Protein AF-A0A1S9B5G6-F1 (afdb_monomer)

pLDDT: mean 74.67, std 24.39, range [33.69, 98.75]

Mean predicted aligned error: 17.73 Å

Nearest PDB structures (foldseek):
  6ri3-assembly1_A  TM=9.323E-01  e=9.794E-06  Streptomyces davaonensis
  6r1e-assembly1_A  TM=9.592E-01  e=1.786E-05  Streptomyces coelicolor A3(2)
  2vxa-assembly1_A  TM=9.545E-01  e=1.786E-05  Halorhodospira halophila
  2cz8-assembly1_D  TM=9.492E-01  e=1.584E-05  Thermus thermophilus HB8
  2yj0-assembly1_A  TM=9.310E-01  e=3.674E-05  Mycobacterium tuberculosis H37Rv

Sequence (123 aa):
MSTIKKVIEVLASSDKSFEDALQRALTEASTTVKGIKSIYIKDQSCRVQDNKIVEYRITAKITFEVMHRWQPSTQGQAADEEVDGGGVPDYSGVRIKTEPDLPQAEGPGGSATAPESGGGYSN

Foldseek 3Di:
DDFDKDKDKDKFKDQPDPVVRVVVRVVVVCVPAPAWDDKAWPDWDFDDDPNDTRMIMTIIMIIGGDDDPDDPPPDDPPPDDPDPDDDDDDPVPDPDPPDDPDPDDPPPPDDDDDDDDDDDDDD

Structure (mmCIF, N/CA/C/O backbone):
data_AF-A0A1S9B5G6-F1
#
_entry.id   AF-A0A1S9B5G6-F1
#
loop_
_atom_site.group_PDB
_atom_site.id
_atom_site.type_symbol
_atom_site.label_atom_id
_atom_site.label_alt_id
_atom_site.label_comp_id
_atom_site.label_asym_id
_atom_site.label_entity_id
_atom_site.label_seq_id
_atom_site.pdbx_PDB_ins_code
_atom_site.Cartn_x
_atom_site.Cartn_y
_atom_site.Cartn_z
_atom_site.occupancy
_atom_site.B_iso_or_equiv
_atom_site.auth_seq_id
_atom_site.auth_comp_id
_atom_site.auth_asym_id
_atom_site.auth_atom_id
_atom_site.pdbx_PDB_model_num
ATOM 1 N N . MET A 1 1 ? 19.623 10.506 -20.258 1.00 48.72 1 MET A N 1
ATOM 2 C CA . MET A 1 1 ? 18.835 9.272 -20.038 1.00 48.72 1 MET A CA 1
ATOM 3 C C . MET A 1 1 ? 17.505 9.668 -19.420 1.00 48.72 1 MET A C 1
ATOM 5 O O . MET A 1 1 ? 17.525 10.345 -18.400 1.00 48.72 1 MET A O 1
ATOM 9 N N . SER A 1 2 ? 16.379 9.321 -20.045 1.00 49.31 2 SER A N 1
ATOM 10 C CA . SER A 1 2 ? 15.051 9.505 -19.443 1.00 49.31 2 SER A CA 1
ATOM 11 C C . SER A 1 2 ? 14.652 8.206 -18.743 1.00 49.31 2 SER A C 1
ATOM 13 O O . SER A 1 2 ? 14.676 7.149 -19.371 1.00 49.31 2 SER A O 1
ATOM 15 N N . THR A 1 3 ? 14.330 8.263 -17.449 1.00 83.69 3 THR A N 1
ATOM 16 C CA . THR A 1 3 ? 13.925 7.087 -16.664 1.00 83.69 3 THR A CA 1
ATOM 17 C C . THR A 1 3 ? 12.406 6.990 -16.657 1.00 83.69 3 THR A C 1
ATOM 19 O O . THR A 1 3 ? 11.736 7.681 -15.891 1.00 83.69 3 THR A O 1
ATOM 22 N N . ILE A 1 4 ? 11.854 6.125 -17.508 1.00 89.62 4 ILE A N 1
ATOM 23 C CA . ILE A 1 4 ? 10.419 5.826 -17.522 1.00 89.62 4 ILE A CA 1
ATOM 24 C C . ILE A 1 4 ? 10.113 4.829 -16.397 1.00 89.62 4 ILE A C 1
ATOM 26 O O . ILE A 1 4 ? 10.785 3.807 -16.249 1.00 89.62 4 ILE A O 1
ATOM 30 N N . LYS A 1 5 ? 9.075 5.117 -15.608 1.00 94.12 5 LYS A N 1
ATOM 31 C CA . LYS A 1 5 ? 8.531 4.212 -14.588 1.00 94.12 5 LYS A CA 1
ATOM 32 C C . LYS A 1 5 ? 7.084 3.879 -14.921 1.00 94.12 5 LYS A C 1
ATOM 34 O O . LYS A 1 5 ? 6.367 4.707 -15.481 1.00 94.12 5 LYS A O 1
ATOM 39 N N . LYS A 1 6 ? 6.658 2.672 -14.565 1.00 95.19 6 LYS A N 1
ATOM 40 C CA . LYS A 1 6 ? 5.256 2.255 -14.640 1.00 95.19 6 LYS A CA 1
ATOM 41 C C . LYS A 1 6 ? 4.608 2.407 -13.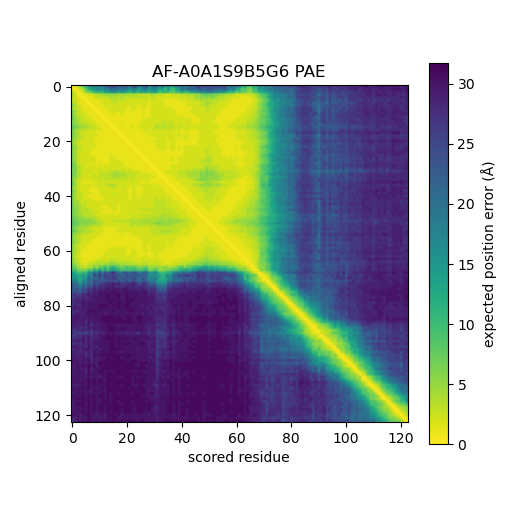276 1.00 95.19 6 LYS A C 1
ATOM 43 O O . LYS A 1 6 ? 5.269 2.275 -12.246 1.00 95.19 6 LYS A O 1
ATOM 48 N N . VAL A 1 7 ? 3.312 2.691 -13.295 1.00 97.69 7 VAL A N 1
ATOM 49 C CA . VAL A 1 7 ? 2.484 2.801 -12.097 1.00 97.69 7 VAL A CA 1
ATOM 50 C C . VAL A 1 7 ? 1.274 1.892 -12.262 1.00 97.69 7 VAL A C 1
ATOM 52 O O . VAL A 1 7 ? 0.640 1.911 -13.315 1.00 97.69 7 VAL A O 1
ATOM 55 N N . ILE A 1 8 ? 0.958 1.122 -11.224 1.00 97.81 8 ILE A N 1
ATOM 56 C CA . ILE A 1 8 ? -0.293 0.359 -11.105 1.00 97.81 8 ILE A CA 1
ATOM 57 C C . ILE A 1 8 ? -1.066 0.837 -9.879 1.00 97.81 8 ILE A C 1
ATOM 59 O O . ILE A 1 8 ? -0.458 1.224 -8.882 1.00 97.81 8 ILE A O 1
ATOM 63 N N . GLU A 1 9 ? -2.395 0.829 -9.955 1.00 98.31 9 GLU A N 1
ATOM 64 C CA . GLU A 1 9 ? -3.276 1.074 -8.809 1.00 98.31 9 GLU A CA 1
ATOM 65 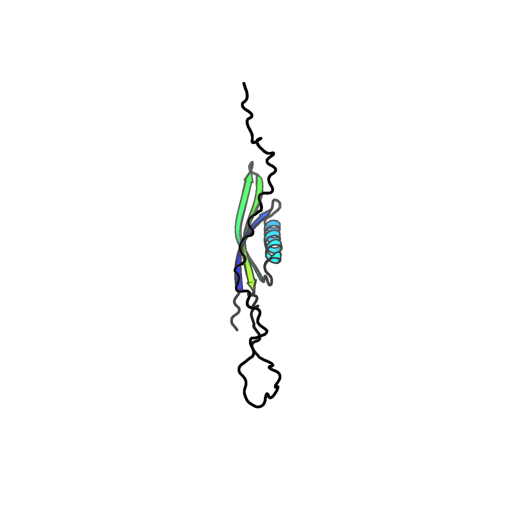C C . GLU A 1 9 ? -3.692 -0.278 -8.214 1.00 98.31 9 GLU A C 1
ATOM 67 O O . GLU A 1 9 ? -4.054 -1.196 -8.948 1.00 98.31 9 GLU A O 1
ATOM 72 N N . VAL A 1 10 ? -3.585 -0.409 -6.895 1.00 98.06 10 VAL A N 1
ATOM 73 C CA . VAL A 1 10 ? -3.886 -1.623 -6.135 1.00 98.06 10 VAL A CA 1
ATOM 74 C C . VAL A 1 10 ? -4.845 -1.297 -5.000 1.00 98.06 10 VAL A C 1
ATOM 76 O O . VAL A 1 10 ? -4.779 -0.221 -4.400 1.00 98.06 10 VAL A O 1
ATOM 79 N N . LEU A 1 11 ? -5.723 -2.248 -4.697 1.00 98.38 11 LEU A N 1
ATOM 80 C CA . LEU A 1 11 ? -6.600 -2.207 -3.538 1.00 98.38 11 LEU A CA 1
ATOM 81 C C . LEU A 1 11 ? -6.204 -3.351 -2.613 1.00 98.38 11 LEU A C 1
ATOM 83 O O . LEU A 1 11 ? -6.016 -4.478 -3.068 1.00 98.38 11 LEU A O 1
ATOM 87 N N . ALA A 1 12 ? -6.080 -3.063 -1.325 1.00 98.44 12 ALA A N 1
ATOM 88 C CA . ALA A 1 12 ? -5.773 -4.071 -0.321 1.00 98.44 12 ALA A CA 1
ATOM 89 C C . ALA A 1 12 ? -6.566 -3.814 0.952 1.00 98.44 12 ALA A C 1
ATOM 91 O O . ALA A 1 12 ? -6.955 -2.678 1.236 1.00 98.44 12 ALA A O 1
ATOM 92 N N . SER A 1 13 ? -6.791 -4.873 1.725 1.00 98.38 13 SER A N 1
ATOM 93 C CA . SER A 1 13 ? -7.472 -4.783 3.006 1.00 98.38 13 SER A CA 1
ATOM 94 C C . SER A 1 13 ? -6.828 -5.649 4.082 1.00 98.38 13 SER A C 1
ATOM 96 O O . SER A 1 13 ? -6.075 -6.587 3.803 1.00 98.38 13 SER A O 1
ATOM 98 N N . SER A 1 14 ? -7.105 -5.292 5.330 1.00 98.50 14 SER A N 1
ATOM 99 C CA . SER A 1 14 ? -6.698 -6.021 6.523 1.00 98.50 14 SER A CA 1
ATOM 100 C C . SER A 1 14 ? -7.738 -5.847 7.623 1.00 98.50 14 SER A C 1
ATOM 102 O O . SER A 1 14 ? -8.352 -4.795 7.752 1.00 98.50 14 SER A O 1
ATOM 104 N N . ASP A 1 15 ? -7.916 -6.870 8.445 1.00 98.19 15 ASP A N 1
ATOM 105 C CA . ASP A 1 15 ? -8.698 -6.839 9.680 1.00 98.19 15 ASP A CA 1
ATOM 106 C C . ASP A 1 15 ? -7.936 -6.187 10.851 1.00 98.19 15 ASP A C 1
ATOM 108 O O . ASP A 1 15 ? -8.534 -5.874 11.878 1.00 98.19 15 ASP A O 1
ATOM 112 N N . LYS A 1 16 ? -6.627 -5.942 10.699 1.00 98.06 16 LYS A N 1
ATOM 113 C CA . LYS A 1 16 ? -5.749 -5.472 11.782 1.00 98.06 16 LYS A CA 1
ATOM 114 C C . LYS A 1 16 ? -5.519 -3.966 11.767 1.00 98.06 16 LYS A C 1
ATOM 116 O O . LYS A 1 16 ? -5.753 -3.299 12.771 1.00 98.06 16 LYS A O 1
ATOM 121 N N . SER A 1 17 ? -5.001 -3.435 10.660 1.00 98.69 17 SER A N 1
ATOM 122 C CA . SER A 1 17 ? -4.616 -2.024 10.543 1.00 98.69 17 SER A CA 1
ATOM 123 C C . SER A 1 17 ? -4.384 -1.607 9.088 1.00 98.69 17 SER A C 1
ATOM 125 O O . SER A 1 17 ? -4.243 -2.442 8.191 1.00 98.69 17 SER A O 1
ATOM 127 N N . PHE A 1 18 ? -4.277 -0.297 8.849 1.00 98.56 18 PHE A N 1
ATOM 128 C CA . PHE A 1 18 ? -3.864 0.232 7.546 1.00 98.56 18 PHE A CA 1
ATOM 129 C C . PHE A 1 18 ? -2.424 -0.149 7.164 1.00 98.56 18 PHE A C 1
ATOM 131 O O . PHE A 1 18 ? -2.159 -0.364 5.984 1.00 98.56 18 PHE A O 1
ATOM 138 N N . GLU A 1 19 ? -1.504 -0.253 8.130 1.00 98.25 19 GLU A N 1
ATOM 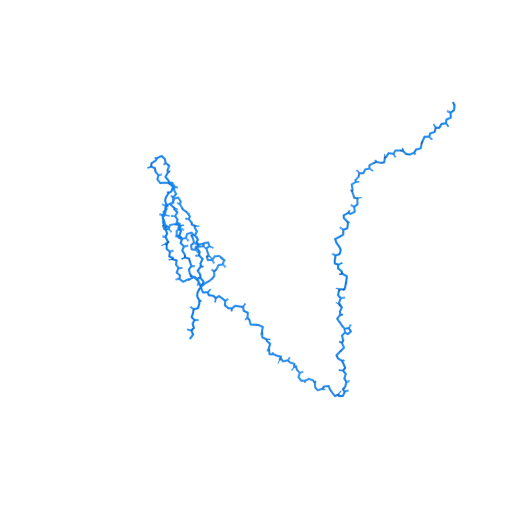139 C CA . GLU A 1 19 ? -0.115 -0.668 7.870 1.00 98.25 19 GLU A CA 1
ATOM 140 C C . GLU A 1 19 ? -0.037 -2.123 7.409 1.00 98.25 19 GLU A C 1
ATOM 142 O O . GLU A 1 19 ? 0.677 -2.423 6.454 1.00 98.25 19 GLU A O 1
ATOM 147 N N . ASP A 1 20 ? -0.817 -3.018 8.022 1.00 98.50 20 ASP A N 1
ATOM 148 C CA . ASP A 1 20 ? -0.889 -4.415 7.587 1.00 98.50 20 ASP A CA 1
ATOM 149 C C . ASP A 1 20 ? -1.476 -4.512 6.168 1.00 98.50 20 ASP A C 1
ATOM 151 O O . ASP A 1 20 ? -0.918 -5.204 5.317 1.00 98.50 20 ASP A O 1
ATOM 155 N N . ALA A 1 21 ? -2.524 -3.738 5.852 1.00 98.56 21 ALA A N 1
ATOM 156 C CA . ALA A 1 21 ? -3.068 -3.657 4.491 1.00 98.56 21 ALA A CA 1
ATOM 157 C C . ALA A 1 21 ? -2.035 -3.128 3.471 1.00 98.56 21 ALA A C 1
ATOM 159 O O . ALA A 1 21 ? -1.929 -3.660 2.364 1.00 98.56 21 ALA A O 1
ATOM 160 N N . LEU A 1 22 ? -1.240 -2.118 3.845 1.00 98.38 22 LEU A N 1
ATOM 161 C CA . LEU A 1 22 ? -0.161 -1.568 3.018 1.00 98.38 22 LEU A CA 1
ATOM 162 C C . LEU A 1 22 ? 0.942 -2.591 2.758 1.00 98.38 22 LEU A C 1
ATOM 164 O O . LEU A 1 22 ? 1.361 -2.774 1.612 1.00 98.38 22 LEU A O 1
ATOM 168 N N . GLN A 1 23 ? 1.382 -3.282 3.806 1.00 98.38 23 GLN A N 1
ATOM 169 C CA . GLN A 1 23 ? 2.408 -4.306 3.695 1.00 98.38 23 GLN A CA 1
ATOM 170 C C . GLN A 1 23 ? 1.922 -5.470 2.825 1.00 98.38 23 GLN A C 1
ATOM 172 O O . GLN A 1 23 ? 2.676 -5.952 1.983 1.00 98.38 23 GLN A O 1
ATOM 177 N N . ARG A 1 24 ? 0.653 -5.879 2.958 1.00 98.38 24 ARG A N 1
ATOM 178 C CA . ARG A 1 24 ? 0.034 -6.901 2.098 1.00 98.38 24 ARG A CA 1
ATOM 179 C C . ARG A 1 24 ? 0.001 -6.470 0.634 1.00 98.38 24 ARG A C 1
ATOM 181 O O . ARG A 1 24 ? 0.391 -7.261 -0.221 1.00 98.38 24 ARG A O 1
ATOM 188 N N . ALA A 1 25 ? -0.384 -5.224 0.348 1.00 98.19 25 ALA A N 1
ATOM 189 C CA . ALA A 1 25 ? -0.369 -4.682 -1.013 1.00 98.19 25 ALA A CA 1
ATOM 190 C C . ALA A 1 25 ? 1.031 -4.749 -1.644 1.00 98.19 25 ALA A C 1
ATOM 192 O O . ALA A 1 25 ? 1.180 -5.161 -2.795 1.00 98.19 25 ALA A O 1
ATOM 193 N N . LEU A 1 26 ? 2.061 -4.363 -0.884 1.00 98.19 26 LEU A N 1
ATOM 194 C CA . LEU A 1 26 ? 3.447 -4.391 -1.344 1.00 98.19 26 LEU A CA 1
ATOM 195 C C . LEU A 1 26 ? 3.948 -5.824 -1.564 1.00 98.19 26 LEU A C 1
ATOM 197 O O . LEU A 1 26 ? 4.540 -6.108 -2.608 1.00 98.19 26 LEU A O 1
ATOM 201 N N . THR A 1 27 ? 3.704 -6.718 -0.602 1.00 98.12 27 THR A N 1
ATOM 202 C CA . THR A 1 27 ? 4.107 -8.125 -0.683 1.00 98.12 27 THR A CA 1
ATOM 203 C C . THR A 1 27 ? 3.492 -8.789 -1.907 1.00 98.12 27 THR A C 1
ATOM 205 O O . THR A 1 27 ? 4.228 -9.360 -2.711 1.00 98.12 27 THR A O 1
ATOM 208 N N . GLU A 1 28 ? 2.182 -8.645 -2.108 1.00 98.00 28 GLU A N 1
ATOM 209 C CA . GLU A 1 28 ? 1.487 -9.264 -3.237 1.00 98.00 28 GLU A CA 1
ATOM 210 C C . GLU A 1 28 ? 1.973 -8.700 -4.576 1.00 98.00 28 GLU A C 1
ATOM 212 O O . GLU A 1 28 ? 2.326 -9.456 -5.481 1.00 98.00 28 GLU A O 1
ATOM 217 N N . ALA A 1 29 ? 2.111 -7.376 -4.696 1.00 97.56 29 ALA A N 1
ATOM 218 C CA . ALA A 1 29 ? 2.631 -6.760 -5.914 1.00 97.56 29 ALA A CA 1
ATOM 219 C C . ALA A 1 29 ? 4.058 -7.234 -6.249 1.00 97.56 29 ALA A C 1
ATOM 221 O O . ALA A 1 29 ? 4.382 -7.456 -7.415 1.00 97.56 29 ALA A O 1
ATOM 222 N N . SER A 1 30 ? 4.908 -7.455 -5.240 1.00 97.56 30 SER A N 1
ATOM 223 C CA . SER A 1 30 ? 6.299 -7.893 -5.437 1.00 97.56 30 SER A CA 1
ATOM 224 C C . SER A 1 30 ? 6.442 -9.295 -6.056 1.00 97.56 30 SER A C 1
ATOM 226 O O . SER A 1 30 ? 7.512 -9.650 -6.581 1.00 97.56 30 SER A O 1
ATOM 228 N N . THR A 1 31 ? 5.369 -10.093 -6.029 1.00 97.50 31 THR A N 1
ATOM 229 C CA . THR A 1 31 ? 5.334 -11.418 -6.663 1.00 97.50 31 THR A CA 1
ATOM 230 C C . THR A 1 31 ? 5.316 -11.307 -8.190 1.00 97.50 31 THR A C 1
ATOM 232 O O . THR A 1 31 ? 6.012 -12.071 -8.860 1.00 97.50 31 THR A O 1
ATOM 235 N N . THR A 1 32 ? 4.615 -10.309 -8.740 1.00 95.38 32 THR A N 1
ATOM 236 C CA . THR A 1 32 ? 4.381 -10.150 -10.187 1.00 95.38 32 THR A CA 1
ATOM 237 C C . THR A 1 32 ? 5.260 -9.083 -10.830 1.00 95.38 32 THR A C 1
ATOM 239 O O . THR A 1 32 ? 5.685 -9.245 -11.976 1.00 95.38 32 THR A O 1
ATOM 242 N N . VAL A 1 33 ? 5.579 -8.006 -10.106 1.00 94.31 33 VAL A N 1
ATOM 243 C CA . VAL A 1 33 ? 6.414 -6.908 -10.605 1.00 94.31 33 VAL A CA 1
ATOM 244 C C . VAL A 1 33 ? 7.694 -6.768 -9.788 1.00 94.31 33 VAL A C 1
ATOM 246 O O . VAL A 1 33 ? 7.714 -6.903 -8.566 1.00 94.31 33 VAL A O 1
ATOM 249 N N . LYS A 1 34 ? 8.805 -6.501 -10.477 1.00 93.75 34 LYS A N 1
ATOM 250 C CA . LYS A 1 34 ? 10.130 -6.302 -9.874 1.00 93.75 34 LYS A CA 1
ATOM 251 C C . LYS A 1 34 ? 10.541 -4.835 -9.965 1.00 93.75 34 LYS A C 1
ATOM 253 O O . LYS A 1 34 ? 9.998 -4.077 -10.763 1.00 93.75 34 LYS A O 1
ATOM 258 N N . GLY A 1 35 ? 11.511 -4.437 -9.142 1.00 95.06 35 GLY A N 1
ATOM 259 C CA . GLY A 1 35 ? 12.031 -3.067 -9.151 1.00 95.06 35 GLY A CA 1
ATOM 260 C C . GLY A 1 35 ? 11.037 -2.027 -8.623 1.00 95.06 35 GLY A C 1
ATOM 261 O O . GLY A 1 35 ? 11.028 -0.897 -9.112 1.00 95.06 35 GLY A O 1
ATOM 262 N N . ILE A 1 36 ? 10.194 -2.394 -7.650 1.00 97.12 36 ILE A N 1
ATOM 263 C CA . ILE A 1 36 ? 9.315 -1.452 -6.942 1.00 97.12 36 ILE A CA 1
ATOM 264 C C . ILE A 1 36 ? 10.174 -0.379 -6.258 1.00 97.12 36 ILE A C 1
ATOM 266 O O . ILE A 1 36 ? 11.169 -0.696 -5.608 1.00 97.12 36 ILE A O 1
ATOM 270 N N . LYS A 1 37 ? 9.804 0.895 -6.424 1.00 96.62 37 LYS A N 1
ATOM 271 C CA . LYS A 1 37 ? 10.530 2.048 -5.858 1.00 96.62 37 LYS A CA 1
ATOM 272 C C . LYS A 1 37 ? 9.730 2.819 -4.830 1.00 96.62 37 LYS A C 1
ATOM 274 O O . LYS A 1 37 ? 10.317 3.419 -3.939 1.00 96.62 37 LYS A O 1
ATOM 279 N N . SER A 1 38 ? 8.413 2.846 -4.981 1.00 97.31 38 SER A N 1
ATOM 280 C CA . SER A 1 38 ? 7.541 3.543 -4.050 1.00 97.31 38 SER A CA 1
ATOM 281 C C . SER A 1 38 ? 6.126 2.993 -4.103 1.00 97.31 38 SER A C 1
ATOM 283 O O . SER A 1 38 ? 5.672 2.463 -5.121 1.00 97.31 38 SER A O 1
ATOM 285 N N . ILE A 1 39 ? 5.431 3.174 -2.987 1.00 98.19 39 ILE A N 1
ATOM 286 C CA . ILE A 1 39 ? 3.996 2.987 -2.845 1.00 98.19 39 ILE A CA 1
ATOM 287 C C . ILE A 1 39 ? 3.414 4.295 -2.306 1.00 98.19 39 ILE A C 1
ATOM 289 O O . ILE A 1 39 ? 3.946 4.876 -1.364 1.00 98.19 39 ILE A O 1
ATOM 293 N N . TYR A 1 40 ? 2.364 4.793 -2.948 1.00 98.00 40 TYR A N 1
ATOM 294 C CA . TYR A 1 40 ? 1.672 6.023 -2.577 1.00 98.00 40 TYR A CA 1
ATOM 295 C C . TYR A 1 40 ? 0.221 5.696 -2.248 1.00 98.00 40 TYR A C 1
ATOM 297 O O . TYR A 1 40 ? -0.494 5.172 -3.100 1.00 98.00 40 TYR A O 1
ATOM 305 N N . ILE A 1 41 ? -0.224 5.997 -1.032 1.00 97.88 41 ILE A N 1
ATOM 306 C CA . ILE A 1 41 ? -1.619 5.802 -0.635 1.00 97.88 41 ILE A CA 1
ATOM 307 C C . ILE A 1 41 ? -2.448 6.946 -1.217 1.00 97.88 41 ILE A C 1
ATOM 309 O O . ILE A 1 41 ? -2.188 8.113 -0.939 1.00 97.88 41 ILE A O 1
ATOM 313 N N . LYS A 1 42 ? -3.436 6.593 -2.039 1.00 98.25 42 LYS A N 1
ATOM 314 C CA . LYS A 1 42 ? -4.382 7.527 -2.653 1.00 98.25 42 LYS A CA 1
ATOM 315 C C . LYS A 1 42 ? -5.592 7.755 -1.754 1.00 98.25 42 LYS A C 1
ATOM 317 O O . LYS A 1 42 ? -6.044 8.886 -1.644 1.00 98.25 42 LYS A O 1
ATOM 322 N N . ASP A 1 43 ? -6.105 6.686 -1.150 1.00 98.25 43 ASP A N 1
ATOM 323 C CA . ASP A 1 43 ? -7.282 6.731 -0.283 1.00 98.25 43 ASP A CA 1
ATOM 324 C C . ASP A 1 43 ? -7.222 5.638 0.792 1.00 98.25 43 ASP A C 1
ATOM 326 O O . ASP A 1 43 ? -6.597 4.586 0.596 1.00 98.25 43 ASP A O 1
ATOM 330 N N . GLN A 1 44 ? -7.882 5.898 1.919 1.00 98.38 44 GLN A N 1
ATOM 331 C CA . GLN A 1 44 ? -8.048 4.969 3.029 1.00 98.38 44 GLN A CA 1
ATOM 332 C C . GLN A 1 44 ? -9.510 4.968 3.465 1.00 98.38 44 GLN A C 1
ATOM 334 O O . GLN A 1 44 ? -10.095 6.018 3.718 1.00 98.38 44 GLN A O 1
ATOM 339 N N . SER A 1 45 ? -10.087 3.780 3.611 1.00 98.25 45 SER A N 1
ATOM 340 C CA . SER A 1 45 ? -11.465 3.615 4.072 1.00 98.25 45 SER A CA 1
ATOM 341 C C . SER A 1 45 ? -11.592 2.428 5.017 1.00 98.25 45 SER A C 1
ATOM 343 O O . SER A 1 45 ? -10.727 1.555 5.068 1.00 98.25 45 SER A O 1
ATOM 345 N N . CYS A 1 46 ? -12.681 2.388 5.781 1.00 98.44 46 CYS A N 1
ATOM 346 C CA . CYS A 1 46 ? -12.964 1.305 6.715 1.00 98.44 46 CYS A CA 1
ATOM 347 C C . CYS A 1 46 ? -14.350 0.719 6.457 1.00 98.44 46 CYS A C 1
ATOM 349 O O . CYS A 1 46 ? -15.297 1.452 6.169 1.00 98.44 46 CYS A O 1
ATOM 351 N N . ARG A 1 47 ? -14.495 -0.596 6.638 1.00 98.38 47 ARG A N 1
ATOM 352 C CA . ARG A 1 47 ? -15.810 -1.218 6.805 1.00 98.38 47 ARG A CA 1
ATOM 353 C C . ARG A 1 47 ? -16.179 -1.183 8.283 1.00 98.38 47 ARG A C 1
ATOM 355 O O . ARG A 1 47 ? -15.400 -1.629 9.125 1.00 98.38 47 ARG A O 1
ATOM 362 N N . VAL A 1 48 ? -17.370 -0.674 8.582 1.00 98.25 48 VAL A N 1
ATOM 363 C CA . VAL A 1 48 ? -17.911 -0.591 9.943 1.00 98.25 48 VAL A CA 1
ATOM 364 C C . VAL A 1 48 ? -19.111 -1.522 10.062 1.00 98.25 48 VAL A C 1
ATOM 366 O O . VAL A 1 48 ? -19.975 -1.535 9.189 1.00 98.25 48 VAL A O 1
ATOM 369 N N . GLN A 1 49 ? -19.158 -2.293 11.143 1.00 98.31 49 GLN A N 1
ATOM 370 C CA . GLN A 1 49 ? -20.277 -3.151 11.514 1.00 98.31 49 GLN A CA 1
ATOM 371 C C . GLN A 1 49 ? -20.509 -3.019 13.020 1.00 98.31 49 GLN A C 1
ATOM 373 O O . GLN A 1 49 ? -19.551 -3.014 13.788 1.00 98.31 49 GLN A O 1
ATOM 378 N N . ASP A 1 50 ? -21.765 -2.859 13.441 1.00 97.81 50 ASP A N 1
ATOM 379 C CA . ASP A 1 50 ? -22.143 -2.706 14.856 1.00 97.81 50 ASP A CA 1
ATOM 380 C C . ASP A 1 50 ? -21.328 -1.624 15.589 1.00 97.81 50 ASP A C 1
ATOM 382 O O . ASP A 1 50 ? -20.865 -1.803 16.717 1.00 97.81 50 ASP A O 1
ATOM 386 N N . ASN A 1 51 ? -21.119 -0.490 14.906 1.00 97.81 51 ASN A N 1
ATOM 387 C CA . ASN A 1 51 ? -20.320 0.646 15.374 1.00 97.81 51 ASN A CA 1
ATOM 388 C C . ASN A 1 51 ? -18.844 0.307 15.690 1.00 97.81 51 ASN A C 1
ATOM 390 O O . ASN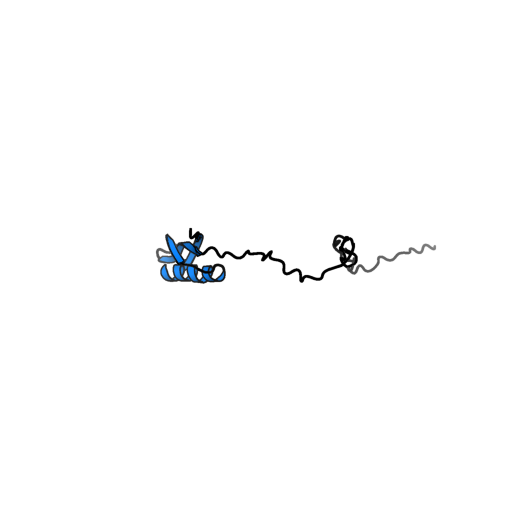 A 1 51 ? -18.188 1.003 16.464 1.00 97.81 51 ASN A O 1
ATOM 394 N N . LYS A 1 52 ? -18.310 -0.766 15.091 1.00 98.06 52 LYS A N 1
ATOM 395 C CA . LYS A 1 52 ? -16.910 -1.197 15.189 1.00 98.06 52 LYS A CA 1
ATOM 396 C C . LYS A 1 52 ? -16.291 -1.311 13.803 1.00 98.06 52 LYS A C 1
ATOM 398 O O . LYS A 1 52 ? -16.935 -1.761 12.858 1.00 98.06 52 LYS A O 1
ATOM 403 N N . ILE A 1 53 ? -15.026 -0.924 13.675 1.00 98.12 53 ILE A N 1
ATOM 404 C CA . ILE A 1 53 ? -14.270 -1.149 12.440 1.00 98.12 53 ILE A CA 1
ATOM 405 C C . ILE A 1 53 ? -13.941 -2.640 12.351 1.00 98.12 53 ILE A C 1
ATOM 407 O O . ILE A 1 53 ? -13.360 -3.197 13.279 1.00 98.12 53 ILE A O 1
ATOM 411 N N . VAL A 1 54 ? -14.320 -3.272 11.242 1.00 98.31 54 VAL A N 1
ATOM 412 C CA . VAL A 1 54 ? -14.074 -4.702 10.981 1.00 98.31 54 VAL A CA 1
ATOM 413 C C . VAL A 1 54 ? -13.080 -4.940 9.847 1.00 98.31 54 VAL A C 1
ATOM 415 O O . VAL A 1 54 ? -12.612 -6.058 9.671 1.00 98.31 54 VAL A O 1
ATOM 418 N N . GLU A 1 55 ? -12.782 -3.919 9.044 1.00 98.56 55 GLU A N 1
ATOM 419 C CA . GLU A 1 55 ? -11.818 -4.019 7.949 1.00 98.56 55 GLU A CA 1
ATOM 420 C C . GLU A 1 55 ? -11.255 -2.640 7.604 1.00 98.56 55 GLU A C 1
ATOM 422 O O . GLU A 1 55 ? -12.009 -1.680 7.439 1.00 98.56 55 GLU A O 1
ATOM 427 N N . TYR A 1 56 ? -9.942 -2.568 7.441 1.00 98.75 56 TYR A N 1
ATOM 428 C CA . TYR A 1 56 ? -9.179 -1.422 6.971 1.00 98.75 56 TYR A CA 1
ATOM 429 C C . TYR A 1 56 ? -8.826 -1.645 5.507 1.00 98.75 56 TYR A C 1
ATOM 431 O O . TYR A 1 56 ? -8.253 -2.675 5.159 1.00 98.75 56 TYR A O 1
ATOM 439 N N . ARG A 1 57 ? -9.161 -0.695 4.640 1.00 98.62 57 ARG A N 1
ATOM 440 C CA . ARG A 1 57 ? -8.950 -0.768 3.193 1.00 98.62 57 ARG A CA 1
ATOM 441 C C . ARG A 1 57 ? -8.075 0.384 2.739 1.00 98.62 57 ARG A C 1
ATOM 443 O O . ARG A 1 57 ? -8.229 1.514 3.200 1.00 98.62 57 ARG A O 1
ATOM 450 N N . ILE A 1 58 ? -7.194 0.105 1.791 1.00 98.69 58 ILE A N 1
ATOM 451 C CA . ILE A 1 58 ? -6.380 1.118 1.129 1.00 98.69 58 ILE A CA 1
ATOM 452 C C . ILE A 1 58 ? -6.555 1.029 -0.382 1.00 98.69 58 ILE A C 1
ATOM 454 O O . ILE A 1 58 ? -6.681 -0.059 -0.945 1.00 98.69 58 ILE A O 1
ATOM 458 N N . THR A 1 59 ? -6.494 2.185 -1.032 1.00 98.69 59 THR A N 1
ATOM 459 C CA . THR A 1 59 ? -6.235 2.300 -2.468 1.00 98.69 59 THR A CA 1
ATOM 460 C C . THR A 1 59 ? -4.868 2.946 -2.626 1.00 98.69 59 THR A C 1
ATOM 462 O O . THR A 1 59 ? -4.654 4.064 -2.154 1.00 98.69 59 THR A O 1
ATOM 465 N N . ALA A 1 60 ? -3.924 2.262 -3.265 1.00 98.50 60 ALA A N 1
ATOM 466 C CA . ALA A 1 60 ? -2.547 2.726 -3.389 1.00 98.50 60 ALA A CA 1
ATOM 467 C C . ALA A 1 60 ? -2.031 2.614 -4.823 1.00 98.50 60 ALA A C 1
ATOM 469 O O . ALA A 1 60 ? -2.486 1.795 -5.611 1.00 98.50 60 ALA A O 1
ATOM 470 N N . LYS A 1 61 ? -1.048 3.443 -5.165 1.00 98.56 61 LYS A N 1
ATOM 471 C CA . LYS A 1 61 ? -0.321 3.398 -6.429 1.00 98.56 61 LYS A CA 1
ATOM 472 C C . LYS A 1 61 ? 1.090 2.893 -6.190 1.00 98.56 61 LYS A C 1
ATOM 474 O O . LYS A 1 61 ? 1.835 3.494 -5.419 1.00 98.56 61 LYS A O 1
ATOM 479 N N . ILE A 1 62 ? 1.467 1.819 -6.872 1.00 98.38 62 ILE A N 1
ATOM 480 C CA . ILE A 1 62 ? 2.808 1.237 -6.802 1.00 98.38 62 ILE A CA 1
ATOM 481 C C . ILE A 1 62 ? 3.574 1.634 -8.054 1.00 98.38 62 ILE A C 1
ATOM 483 O O . ILE A 1 62 ? 3.135 1.370 -9.173 1.00 98.38 62 ILE A O 1
ATOM 487 N N . THR A 1 63 ? 4.727 2.267 -7.852 1.00 98.06 63 THR A N 1
ATOM 488 C CA . THR A 1 63 ? 5.632 2.676 -8.927 1.00 98.06 63 THR A CA 1
ATOM 489 C C . THR A 1 63 ? 6.805 1.708 -9.014 1.00 98.06 63 THR A C 1
ATOM 491 O O . THR A 1 63 ? 7.485 1.458 -8.015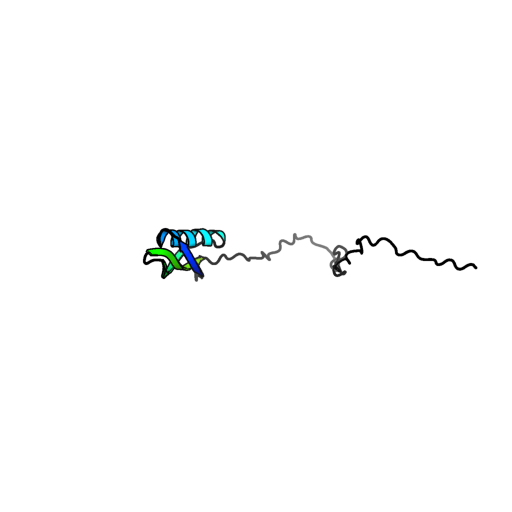 1.00 98.06 63 THR A O 1
ATOM 494 N N . PHE A 1 64 ? 7.089 1.207 -10.212 1.00 96.19 64 PHE A N 1
ATOM 495 C CA . PHE A 1 64 ? 8.177 0.264 -10.467 1.00 96.19 64 PHE A CA 1
ATOM 496 C C . PHE A 1 64 ? 8.888 0.559 -11.792 1.00 96.19 64 PHE A C 1
ATOM 498 O O . PHE A 1 64 ? 8.378 1.264 -12.669 1.00 96.19 64 PHE A O 1
ATOM 505 N N . GLU A 1 65 ? 10.118 0.066 -11.911 1.00 94.00 65 GLU A N 1
ATOM 506 C CA . GLU A 1 65 ? 10.941 0.250 -13.106 1.00 94.00 65 GLU A CA 1
ATOM 507 C C . GLU A 1 65 ? 10.377 -0.498 -14.318 1.00 94.00 65 GLU A C 1
ATOM 509 O O . GLU A 1 65 ? 9.813 -1.589 -14.213 1.00 94.00 65 GLU A O 1
ATOM 514 N N . VAL A 1 66 ? 10.565 0.081 -15.505 1.00 91.25 66 VAL A N 1
ATOM 515 C CA . VAL A 1 66 ? 10.308 -0.635 -16.752 1.00 91.25 66 VAL A CA 1
ATOM 516 C C . VAL A 1 66 ? 11.457 -1.603 -16.993 1.00 91.25 66 VAL A C 1
ATOM 518 O O . VAL A 1 66 ? 12.579 -1.195 -17.280 1.00 91.25 66 VAL A O 1
ATOM 521 N N . MET A 1 67 ? 11.172 -2.900 -16.905 1.00 82.56 67 MET A N 1
ATOM 522 C CA . MET A 1 67 ? 12.125 -3.916 -17.335 1.00 82.56 67 MET A CA 1
ATOM 523 C C . MET A 1 67 ? 12.209 -3.919 -18.862 1.00 82.56 67 MET A C 1
ATOM 525 O O . MET A 1 67 ? 11.277 -4.341 -19.548 1.00 82.56 67 MET A O 1
ATOM 529 N N . HIS A 1 68 ? 13.334 -3.456 -19.400 1.00 74.56 68 HIS A N 1
ATOM 530 C CA . HIS A 1 68 ? 13.660 -3.622 -20.810 1.00 74.56 68 HIS A CA 1
ATOM 531 C C . HIS A 1 68 ? 14.184 -5.040 -21.025 1.00 74.56 68 HIS A C 1
ATOM 533 O O . HIS A 1 68 ? 15.367 -5.313 -20.846 1.00 74.56 68 HIS A O 1
ATOM 539 N N . ARG A 1 69 ? 13.299 -5.959 -21.411 1.00 70.06 69 ARG A N 1
ATOM 540 C CA . ARG A 1 69 ? 13.720 -7.228 -22.003 1.00 70.06 69 ARG A CA 1
ATOM 541 C C . ARG A 1 69 ? 13.089 -7.377 -23.370 1.00 70.06 69 ARG A C 1
ATOM 543 O O . ARG A 1 69 ? 12.017 -7.950 -23.510 1.00 70.06 69 ARG A O 1
ATOM 550 N N . TRP A 1 70 ? 13.800 -6.836 -24.348 1.00 57.50 70 TRP A N 1
ATOM 551 C CA . TRP A 1 70 ? 13.813 -7.305 -25.723 1.00 57.50 70 TRP A CA 1
ATOM 552 C C . TRP A 1 70 ? 15.040 -6.689 -26.401 1.00 57.50 70 TRP A C 1
ATOM 554 O O . TRP A 1 70 ? 15.088 -5.490 -26.657 1.00 57.50 70 TRP A O 1
ATOM 564 N N . GLN A 1 71 ? 16.059 -7.516 -26.608 1.00 51.31 71 GLN A N 1
ATOM 565 C CA . GLN A 1 71 ? 17.123 -7.287 -27.576 1.00 51.31 71 GLN A CA 1
ATOM 566 C C . GLN A 1 71 ? 17.255 -8.605 -28.338 1.00 51.31 71 GLN A C 1
ATOM 568 O O . GLN A 1 71 ? 17.829 -9.548 -27.793 1.00 51.31 71 GLN A O 1
ATOM 573 N N . PRO A 1 72 ? 16.700 -8.743 -29.549 1.00 54.00 72 PRO A N 1
ATOM 574 C CA . PRO A 1 72 ? 17.218 -9.732 -30.466 1.00 54.00 72 PRO A CA 1
ATOM 575 C C . PRO A 1 72 ? 18.607 -9.234 -30.848 1.00 54.00 72 PRO A C 1
ATOM 577 O O . PRO A 1 72 ? 18.755 -8.192 -31.490 1.00 54.00 72 PRO A O 1
ATOM 580 N N . SER A 1 73 ? 19.637 -9.948 -30.413 1.00 56.34 73 SER A N 1
ATOM 581 C CA . SER A 1 73 ? 20.974 -9.787 -30.962 1.00 56.34 73 SER A CA 1
ATOM 582 C C . SER A 1 73 ? 20.928 -10.214 -32.429 1.00 56.34 73 SER A C 1
ATOM 584 O O . SER A 1 73 ? 21.185 -11.367 -32.757 1.00 56.34 73 SER A O 1
ATOM 586 N N . THR A 1 74 ? 20.569 -9.292 -33.319 1.00 58.34 74 THR A N 1
ATOM 587 C CA . THR A 1 74 ? 20.866 -9.445 -34.744 1.00 58.34 74 THR A CA 1
ATOM 588 C C . THR A 1 74 ? 22.245 -8.847 -34.978 1.00 58.34 74 THR A C 1
ATOM 590 O O . THR A 1 74 ? 22.383 -7.733 -35.469 1.00 58.34 74 THR A O 1
ATOM 593 N N . GLN A 1 75 ? 23.275 -9.578 -34.572 1.00 51.72 75 GLN A N 1
ATOM 594 C CA . GLN A 1 75 ? 24.582 -9.493 -35.206 1.00 51.72 75 GLN A CA 1
ATOM 595 C C . GLN A 1 75 ? 24.998 -10.925 -35.490 1.00 51.72 75 GLN A C 1
ATOM 597 O O . GLN A 1 75 ? 25.274 -11.697 -34.575 1.00 51.72 75 GLN A O 1
ATOM 602 N N . GLY A 1 76 ? 24.933 -11.288 -36.769 1.00 44.34 76 GLY A N 1
ATOM 603 C CA . GLY A 1 76 ? 25.449 -12.552 -37.245 1.00 44.34 76 GLY A CA 1
ATOM 604 C C . GLY A 1 76 ? 26.931 -12.666 -36.911 1.00 44.34 76 GLY A C 1
ATOM 605 O O . GLY A 1 76 ? 27.718 -11.776 -37.214 1.00 44.34 76 GLY A O 1
ATOM 606 N N . GLN A 1 77 ? 27.298 -13.794 -36.324 1.00 41.81 77 GLN A N 1
ATOM 607 C CA . GLN A 1 77 ? 28.466 -14.514 -36.796 1.00 41.81 77 GLN A CA 1
ATOM 608 C C . GLN A 1 77 ? 27.919 -15.590 -37.730 1.00 41.81 77 GLN A C 1
ATOM 610 O O . GLN A 1 77 ? 27.583 -16.693 -37.309 1.00 41.81 77 GLN A O 1
ATOM 615 N N . ALA A 1 78 ? 27.743 -15.217 -38.999 1.00 44.19 78 ALA A N 1
ATOM 616 C CA . ALA A 1 78 ? 28.012 -16.173 -40.054 1.00 44.19 78 ALA A CA 1
ATOM 617 C C . ALA A 1 78 ? 29.513 -16.445 -39.938 1.00 44.19 78 ALA A C 1
ATOM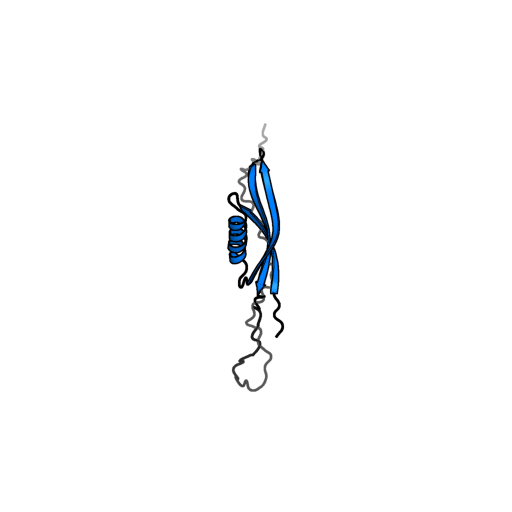 619 O O . ALA A 1 78 ? 30.307 -15.507 -39.990 1.00 44.19 78 ALA A O 1
ATOM 620 N N . ALA A 1 79 ? 29.885 -17.686 -39.642 1.00 40.50 79 ALA A N 1
ATOM 621 C CA . ALA A 1 79 ? 31.251 -18.106 -39.877 1.00 40.50 79 ALA A CA 1
ATOM 622 C C . ALA A 1 79 ? 31.500 -17.939 -41.378 1.00 40.50 79 ALA A C 1
ATOM 624 O O . ALA A 1 79 ? 30.687 -18.387 -42.189 1.00 40.50 79 ALA A O 1
ATOM 625 N N . ASP A 1 80 ? 32.574 -17.242 -41.722 1.00 40.19 80 ASP A N 1
ATOM 626 C CA . ASP A 1 80 ? 33.085 -17.183 -43.079 1.00 40.19 80 ASP A CA 1
ATOM 627 C C . ASP A 1 80 ? 33.471 -18.613 -43.503 1.00 40.19 80 ASP A C 1
ATOM 629 O O . ASP A 1 80 ? 34.555 -19.094 -43.186 1.00 40.19 80 ASP A O 1
ATOM 633 N N . GLU A 1 81 ? 32.573 -19.322 -44.187 1.00 40.53 81 GLU A N 1
ATOM 634 C CA . GLU A 1 81 ? 32.974 -20.345 -45.148 1.00 40.53 81 GLU A CA 1
ATOM 635 C C . GLU A 1 81 ? 32.835 -19.724 -46.536 1.00 40.53 81 GLU A C 1
ATOM 637 O O . GLU A 1 81 ? 31.734 -19.448 -47.018 1.00 40.53 81 GLU A O 1
ATOM 642 N N . GLU A 1 82 ? 33.981 -19.454 -47.160 1.00 39.66 82 GLU A N 1
ATOM 643 C CA . GLU A 1 82 ? 34.067 -19.144 -48.581 1.00 39.66 82 GLU A CA 1
ATOM 644 C C . GLU A 1 82 ? 33.515 -20.335 -49.373 1.00 39.66 82 GLU A C 1
ATOM 646 O O . GLU A 1 82 ? 34.194 -21.342 -49.570 1.00 39.66 82 GLU A O 1
ATOM 651 N N . VAL A 1 83 ? 32.269 -20.233 -49.836 1.00 44.97 83 VAL A N 1
ATOM 652 C CA . VAL A 1 83 ? 31.741 -21.132 -50.865 1.00 44.97 83 VAL A CA 1
ATOM 653 C C . VAL A 1 83 ? 32.043 -20.527 -52.228 1.00 44.97 83 VAL A C 1
ATOM 655 O O . VAL A 1 83 ? 31.390 -19.589 -52.689 1.00 44.97 83 VAL A O 1
ATOM 658 N N . ASP A 1 84 ? 33.082 -21.080 -52.843 1.00 37.44 84 ASP A N 1
ATOM 659 C CA . ASP A 1 84 ? 33.404 -20.924 -54.253 1.00 37.44 84 ASP A CA 1
ATOM 660 C C . ASP A 1 84 ? 32.182 -21.266 -55.126 1.00 37.44 84 ASP A C 1
ATOM 662 O O . ASP A 1 84 ? 31.552 -22.311 -54.972 1.00 37.44 84 ASP A O 1
ATOM 666 N N . GLY A 1 85 ? 31.853 -20.356 -56.043 1.00 45.53 85 GLY A N 1
ATOM 667 C CA . GLY A 1 85 ? 31.157 -20.667 -57.291 1.00 45.53 85 GLY A CA 1
ATOM 668 C C . GLY A 1 85 ? 29.756 -21.292 -57.228 1.00 45.53 85 GLY A C 1
ATOM 669 O O . GLY A 1 85 ? 29.578 -22.435 -57.626 1.00 45.53 85 GLY A O 1
ATOM 670 N N . GLY A 1 86 ? 28.736 -20.477 -56.936 1.00 50.09 86 GLY A N 1
ATOM 671 C CA . GLY A 1 86 ? 27.372 -20.646 -57.465 1.00 50.09 86 GLY A CA 1
ATOM 672 C C . GLY A 1 86 ? 26.471 -21.674 -56.768 1.00 50.09 86 GLY A C 1
ATOM 673 O O . GLY A 1 86 ? 26.632 -22.877 -56.918 1.00 50.09 86 GLY A O 1
ATOM 674 N N . GLY A 1 87 ? 25.408 -21.212 -56.105 1.00 38.78 87 GLY A N 1
ATOM 675 C CA . GLY A 1 87 ? 24.387 -22.131 -55.601 1.00 38.78 87 GLY A CA 1
ATOM 676 C C . GLY A 1 87 ? 23.272 -21.447 -54.826 1.00 38.78 87 GLY A C 1
ATOM 677 O O . GLY A 1 87 ? 23.506 -20.792 -53.819 1.00 38.78 87 GLY A O 1
ATOM 678 N N . VAL A 1 88 ? 22.049 -21.610 -55.319 1.00 49.09 88 VAL A N 1
ATOM 679 C CA . VAL A 1 88 ? 20.790 -21.262 -54.648 1.00 49.09 88 VAL A CA 1
ATOM 680 C C . VAL A 1 88 ? 20.742 -21.958 -53.273 1.00 49.09 88 VAL A C 1
ATOM 682 O O . VAL A 1 88 ? 21.117 -23.129 -53.212 1.00 49.09 88 VAL A O 1
ATOM 685 N N . PRO A 1 89 ? 20.295 -21.301 -52.183 1.00 53.22 89 PRO A N 1
ATOM 686 C CA . PRO A 1 89 ? 20.223 -21.944 -50.873 1.00 53.22 89 PRO A CA 1
ATOM 687 C C . PRO A 1 89 ? 19.338 -23.197 -50.916 1.00 53.22 89 PRO A C 1
ATOM 689 O O . PRO A 1 89 ? 18.209 -23.148 -51.410 1.00 53.22 89 PRO A O 1
ATOM 692 N N . ASP A 1 90 ? 19.850 -24.313 -50.397 1.00 59.62 90 ASP A N 1
ATOM 693 C CA . ASP A 1 90 ? 19.124 -25.580 -50.362 1.00 59.62 90 ASP A CA 1
ATOM 694 C C . ASP A 1 90 ? 18.091 -25.597 -49.222 1.00 59.62 90 ASP A C 1
ATOM 696 O O . ASP A 1 90 ? 18.422 -25.718 -48.041 1.00 59.62 90 ASP A O 1
ATOM 700 N N . TYR A 1 91 ? 16.813 -25.492 -49.591 1.00 54.69 91 TYR A N 1
ATOM 701 C CA . TYR A 1 91 ? 15.675 -25.595 -48.675 1.00 54.69 91 TYR A CA 1
ATOM 702 C C . TYR A 1 91 ? 15.200 -27.046 -48.452 1.00 54.69 91 TYR A C 1
ATOM 704 O O . TYR A 1 91 ? 14.167 -27.251 -47.812 1.00 54.69 91 TYR A O 1
ATOM 712 N N . SER A 1 92 ? 15.937 -28.060 -48.925 1.00 57.69 92 SER A N 1
ATOM 713 C CA . SER A 1 92 ? 15.575 -29.484 -48.806 1.00 57.69 92 SER A CA 1
ATOM 714 C C . SER A 1 92 ? 15.395 -29.975 -47.360 1.00 57.69 92 SER A C 1
ATOM 716 O O . SER A 1 92 ? 14.673 -30.944 -47.121 1.00 57.69 92 SER A O 1
ATOM 718 N N . GLY A 1 93 ? 16.002 -29.296 -46.379 1.00 53.69 93 GLY A N 1
ATOM 719 C CA . GLY A 1 93 ? 15.901 -29.631 -44.954 1.00 53.69 93 GLY A CA 1
ATOM 720 C C . GLY A 1 93 ? 14.689 -29.041 -44.224 1.00 53.69 93 GLY A C 1
ATOM 721 O O . GLY A 1 93 ? 14.410 -29.428 -43.085 1.00 53.69 93 GLY A O 1
ATOM 722 N N . VAL A 1 94 ? 13.946 -28.116 -44.840 1.00 52.41 94 VAL A N 1
ATOM 723 C CA . VAL A 1 94 ? 12.794 -27.478 -44.192 1.00 52.41 94 VAL A CA 1
ATOM 724 C C . VAL A 1 94 ? 11.564 -28.361 -44.377 1.00 52.41 94 VAL A C 1
ATOM 726 O O . VAL A 1 94 ? 10.866 -28.294 -45.386 1.00 52.41 94 VAL A O 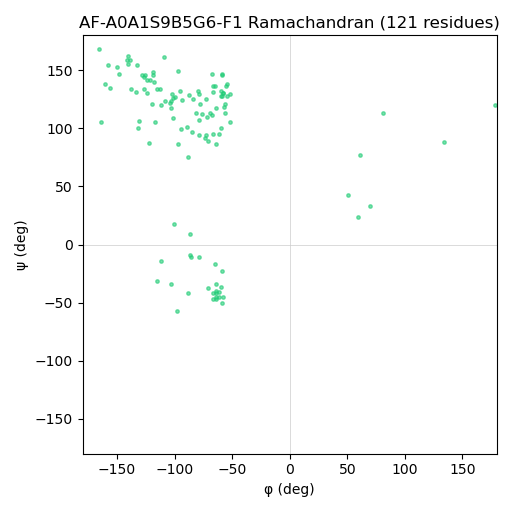1
ATOM 729 N N . ARG A 1 95 ? 11.252 -29.187 -43.373 1.00 56.53 95 ARG A N 1
ATOM 730 C CA . ARG A 1 95 ? 9.946 -29.856 -43.305 1.00 56.53 95 ARG A CA 1
ATOM 731 C C . ARG A 1 95 ? 8.881 -28.836 -42.914 1.00 56.53 95 ARG A C 1
ATOM 733 O O . ARG A 1 95 ? 8.630 -28.603 -41.733 1.00 56.53 95 ARG A O 1
ATOM 740 N N . ILE A 1 96 ? 8.267 -28.221 -43.918 1.00 52.94 96 ILE A N 1
ATOM 741 C CA . ILE A 1 96 ? 7.090 -27.372 -43.745 1.00 52.94 96 ILE A CA 1
ATOM 742 C C . ILE A 1 96 ? 5.931 -28.299 -43.364 1.00 52.94 96 ILE A C 1
ATOM 744 O O . ILE A 1 96 ? 5.521 -29.137 -44.162 1.00 52.94 96 ILE A O 1
ATOM 748 N N . LYS A 1 97 ? 5.418 -28.197 -42.134 1.00 45.72 97 LYS A N 1
ATOM 749 C CA . LYS A 1 97 ? 4.148 -28.843 -41.782 1.00 45.72 97 LYS A CA 1
ATOM 750 C C . LYS A 1 97 ? 3.028 -28.053 -42.462 1.00 45.72 97 LYS A C 1
ATOM 752 O O . LYS A 1 97 ? 2.612 -27.019 -41.952 1.00 45.72 97 LYS A O 1
ATOM 757 N N . THR A 1 98 ? 2.619 -28.495 -43.649 1.00 57.00 98 THR A N 1
ATOM 758 C CA . THR A 1 98 ? 1.549 -27.876 -44.450 1.00 57.00 98 THR A CA 1
ATOM 759 C C . THR A 1 98 ? 0.152 -28.376 -44.106 1.00 57.00 98 THR A C 1
ATOM 761 O O . THR A 1 98 ? -0.821 -27.782 -44.565 1.00 57.00 98 THR A O 1
ATOM 764 N N . GLU A 1 99 ? 0.019 -29.417 -43.285 1.00 57.38 99 GLU A N 1
ATOM 765 C CA . GLU A 1 99 ? -1.292 -29.838 -42.800 1.00 57.38 99 GLU A CA 1
ATOM 766 C C . GLU A 1 99 ? -1.726 -29.029 -41.566 1.00 57.38 99 GLU A C 1
ATOM 768 O O . GLU A 1 99 ? -0.993 -28.984 -40.572 1.00 57.38 99 GLU A O 1
ATOM 773 N N . PRO A 1 100 ? -2.917 -28.399 -41.597 1.00 52.03 100 PRO A N 1
ATOM 774 C CA . PRO A 1 100 ? -3.535 -27.872 -40.392 1.00 52.03 100 PRO A CA 1
ATOM 775 C C . PRO A 1 100 ? -3.873 -29.036 -39.454 1.00 52.03 100 PRO A C 1
ATOM 777 O O . PRO A 1 100 ? -4.386 -30.066 -39.894 1.00 52.03 100 PRO A O 1
ATOM 780 N N . ASP A 1 101 ? -3.593 -28.866 -38.163 1.00 60.69 101 ASP A N 1
ATOM 781 C CA . ASP A 1 101 ? -3.951 -29.836 -37.125 1.00 60.69 101 ASP A CA 1
ATOM 782 C C . ASP A 1 101 ? -5.486 -29.883 -37.013 1.00 60.69 101 ASP A C 1
ATOM 784 O O . ASP A 1 101 ? -6.121 -29.015 -36.408 1.00 60.69 101 ASP A O 1
ATOM 788 N N . LEU A 1 102 ? -6.103 -30.838 -37.712 1.00 52.00 102 LEU A N 1
ATOM 789 C CA . LEU A 1 102 ? -7.540 -31.079 -37.651 1.00 52.00 102 LEU A CA 1
ATOM 790 C C . LEU A 1 102 ? -7.873 -31.585 -36.240 1.00 52.00 102 LEU A C 1
ATOM 792 O O . LEU A 1 102 ? -7.228 -32.533 -35.787 1.00 52.00 102 LEU A O 1
ATOM 796 N N . PRO A 1 103 ? -8.883 -31.029 -35.545 1.00 57.91 103 PRO A N 1
ATOM 797 C CA . PRO A 1 103 ? -9.351 -31.638 -34.310 1.00 57.91 103 PRO A CA 1
ATOM 798 C C . PRO A 1 103 ? -9.758 -33.083 -34.615 1.00 57.91 103 PRO A C 1
ATOM 800 O O . PRO A 1 103 ? -10.603 -33.327 -35.481 1.00 57.91 103 PRO A O 1
ATOM 803 N N . GLN A 1 104 ? -9.123 -34.048 -33.946 1.00 54.91 104 GLN A N 1
ATOM 804 C CA . GLN A 1 104 ? -9.508 -35.448 -34.075 1.00 54.91 104 GLN A CA 1
ATOM 805 C C . GLN A 1 104 ? -10.972 -35.585 -33.657 1.00 54.91 104 GLN A C 1
ATOM 807 O O . GLN A 1 104 ? -11.362 -35.139 -32.579 1.00 54.91 104 GLN A O 1
ATOM 812 N N . ALA A 1 105 ? -11.784 -36.198 -34.519 1.00 51.00 105 ALA A N 1
ATOM 813 C CA . ALA A 1 105 ? -13.118 -36.622 -34.139 1.00 51.00 105 ALA A CA 1
ATOM 814 C C . ALA A 1 105 ? -12.979 -37.561 -32.936 1.00 51.00 105 ALA A C 1
ATOM 816 O O . ALA A 1 105 ? -12.329 -38.603 -33.047 1.00 51.00 105 ALA A O 1
ATOM 817 N N . GLU A 1 106 ? -13.559 -37.195 -31.791 1.00 54.28 106 GLU A N 1
ATOM 818 C CA . GLU A 1 106 ? -13.731 -38.154 -30.707 1.00 54.28 106 GLU A CA 1
ATOM 819 C C . GLU A 1 106 ? -14.520 -39.335 -31.279 1.00 54.28 106 GLU A C 1
ATOM 821 O O . GLU A 1 106 ? -15.655 -39.188 -31.740 1.00 54.28 106 GLU A O 1
ATOM 826 N N . GLY A 1 107 ? -13.864 -40.494 -31.361 1.00 47.44 107 GLY A N 1
ATOM 827 C CA . GLY A 1 107 ? -14.482 -41.699 -31.893 1.00 47.44 107 GLY A CA 1
ATOM 828 C C . GLY A 1 107 ? -15.728 -42.050 -31.074 1.00 47.44 107 GLY A C 1
ATOM 829 O O . GLY A 1 107 ? -15.747 -41.817 -29.863 1.00 47.44 107 GLY A O 1
ATOM 830 N N . PRO A 1 108 ? -16.777 -42.626 -31.685 1.00 44.81 108 PRO A N 1
ATOM 831 C CA . PRO A 1 108 ? -17.956 -43.040 -30.942 1.00 44.81 108 PRO A CA 1
ATOM 832 C C . PRO A 1 108 ? -17.596 -44.264 -30.087 1.00 44.81 108 PRO A C 1
ATOM 834 O O . PRO A 1 108 ? -17.691 -45.404 -30.525 1.00 44.81 108 PRO A O 1
ATOM 837 N N . GLY A 1 109 ? -17.134 -44.014 -28.862 1.00 43.66 109 GLY A N 1
ATOM 838 C CA . GLY A 1 109 ? -16.823 -45.020 -27.842 1.00 43.66 109 GLY A CA 1
ATOM 839 C C . GLY A 1 109 ? -17.919 -45.177 -26.786 1.00 43.66 109 GLY A C 1
ATOM 840 O O . GLY A 1 109 ? -17.662 -45.700 -25.705 1.00 43.66 109 GLY A O 1
ATOM 841 N N . GLY A 1 110 ? -19.133 -44.699 -27.067 1.00 39.56 110 GLY A N 1
ATOM 842 C CA . GLY A 1 110 ? -20.304 -44.927 -26.228 1.00 39.56 110 GLY A CA 1
ATOM 843 C C . GLY A 1 110 ? -20.910 -46.299 -26.512 1.00 39.56 110 GLY A C 1
ATOM 844 O O . GLY A 1 110 ? -21.446 -46.531 -27.591 1.00 39.56 110 GLY A O 1
ATOM 845 N N . SER A 1 111 ? -20.831 -47.196 -25.531 1.00 53.56 111 SER A N 1
ATOM 846 C CA . SER A 1 111 ? -21.544 -48.474 -25.492 1.00 53.56 111 SER A CA 1
ATOM 847 C C . SER A 1 111 ? -23.047 -48.275 -25.724 1.00 53.56 111 SER A C 1
ATOM 849 O O . SER A 1 111 ? -23.766 -47.869 -24.812 1.00 53.56 111 SER A O 1
ATOM 851 N N . ALA A 1 112 ? -23.529 -48.631 -26.912 1.00 40.72 112 ALA A N 1
ATOM 852 C CA . ALA A 1 112 ? -24.933 -48.919 -27.165 1.00 40.72 112 ALA A CA 1
ATOM 853 C C . ALA A 1 112 ? -25.038 -50.384 -27.597 1.00 40.72 112 ALA A C 1
ATOM 855 O O . ALA A 1 112 ? -24.641 -50.768 -28.697 1.00 40.72 112 ALA A O 1
ATOM 856 N N . THR A 1 113 ? -25.520 -51.219 -26.684 1.00 51.53 113 THR A N 1
ATOM 857 C CA . THR A 1 113 ? -25.938 -52.592 -26.958 1.00 51.53 113 THR A CA 1
ATOM 858 C C . THR A 1 113 ? -26.990 -52.571 -28.078 1.00 51.53 113 THR A C 1
ATOM 860 O O . THR A 1 113 ? -27.858 -51.700 -28.102 1.00 51.53 113 THR A O 1
ATOM 863 N N . ALA A 1 114 ? -26.860 -53.487 -29.036 1.00 46.94 114 ALA A N 1
ATOM 864 C CA . ALA A 1 114 ? -27.631 -53.538 -30.278 1.00 46.94 114 ALA A CA 1
ATOM 865 C C . ALA A 1 114 ? -29.158 -53.640 -30.069 1.00 46.94 114 ALA A C 1
ATOM 867 O O . ALA A 1 114 ? -29.583 -54.365 -29.169 1.00 46.94 114 ALA A O 1
ATOM 868 N N . PRO A 1 115 ? -30.001 -53.039 -30.934 1.00 46.22 115 PRO A N 1
ATOM 869 C CA . PRO A 1 115 ? -31.339 -53.563 -31.166 1.00 46.22 115 PRO A CA 1
ATOM 870 C C . PRO A 1 115 ? -31.244 -54.760 -32.127 1.00 46.22 115 PRO A C 1
ATOM 872 O O . PRO A 1 115 ? -30.598 -54.686 -33.175 1.00 46.22 115 PRO A O 1
ATOM 875 N N . GLU A 1 116 ? -31.863 -55.876 -31.749 1.00 42.75 116 GLU A N 1
ATOM 876 C CA . GLU A 1 116 ? -31.965 -57.093 -32.558 1.00 42.75 116 GLU A CA 1
ATOM 877 C C . GLU A 1 116 ? -32.577 -56.793 -33.936 1.00 42.75 116 GLU A C 1
ATOM 879 O O . GLU A 1 116 ? -33.643 -56.188 -34.054 1.00 42.75 116 GLU A O 1
ATOM 884 N N . SER A 1 117 ? -31.891 -57.235 -34.991 1.00 46.09 117 SER A N 1
ATOM 885 C CA . SER A 1 117 ? -32.389 -57.236 -36.365 1.00 46.09 117 SER A CA 1
ATOM 886 C C . SER A 1 117 ? -32.784 -58.660 -36.742 1.00 46.09 117 SER A C 1
ATOM 888 O O . SER A 1 117 ? -31.940 -59.554 -36.714 1.00 46.09 117 SER A O 1
ATOM 890 N N . GLY A 1 118 ? -34.046 -58.859 -37.129 1.00 39.38 118 GLY A N 1
ATOM 891 C CA . GLY A 1 118 ? -34.481 -60.054 -37.856 1.00 39.38 118 GLY A CA 1
ATOM 892 C C . GLY A 1 118 ? -35.763 -60.684 -37.328 1.00 39.38 118 GLY A C 1
ATOM 893 O O . GLY A 1 118 ? -35.726 -61.608 -36.524 1.00 39.38 118 GLY A O 1
ATOM 894 N N . GLY A 1 119 ? -36.906 -60.218 -37.834 1.00 39.03 119 GLY A N 1
ATOM 895 C CA . GLY A 1 119 ? -38.182 -60.910 -37.684 1.00 39.03 119 GLY A CA 1
ATOM 896 C C . GLY A 1 119 ? -38.200 -62.244 -38.436 1.00 39.03 119 GLY A C 1
ATOM 897 O O . GLY A 1 119 ? -37.781 -62.322 -39.591 1.00 39.03 119 GLY A O 1
ATOM 898 N N . GLY A 1 120 ? -38.735 -63.276 -37.785 1.00 33.69 120 GLY A N 1
ATOM 899 C CA . GLY A 1 120 ? -39.195 -64.503 -38.424 1.00 33.69 120 GLY A CA 1
ATOM 900 C C . GLY A 1 120 ? -40.718 -64.489 -38.514 1.00 33.69 120 GLY A C 1
ATOM 901 O O . GLY A 1 120 ? -41.393 -64.466 -37.490 1.00 33.69 120 GLY A O 1
ATOM 902 N N . TYR A 1 121 ? -41.255 -64.507 -39.734 1.00 47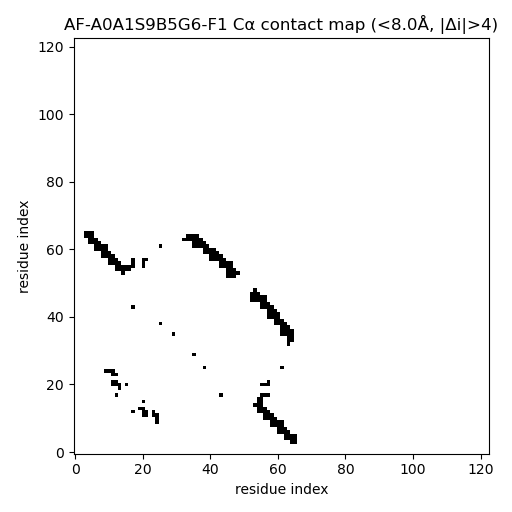.56 121 TYR A N 1
ATOM 903 C CA . TYR A 1 121 ? -42.646 -64.875 -39.995 1.00 47.56 121 TYR A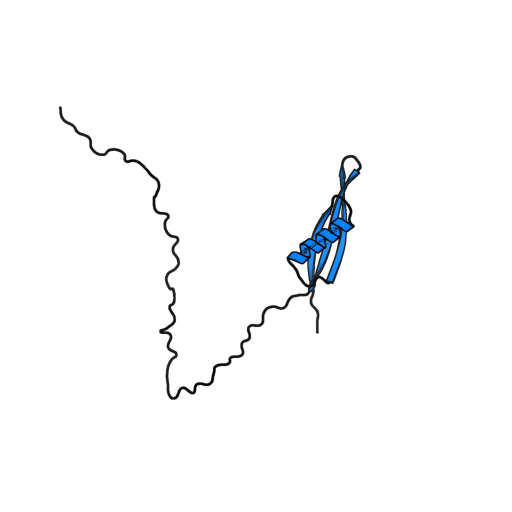 CA 1
ATOM 904 C C . TYR A 1 121 ? -42.672 -66.327 -40.462 1.00 47.56 121 TYR A C 1
ATOM 906 O O . TYR A 1 121 ? -41.985 -66.666 -41.425 1.00 47.56 121 TYR A O 1
ATOM 914 N N . SER A 1 122 ? -43.478 -67.169 -39.821 1.00 50.97 122 SER A N 1
ATOM 915 C CA . SER A 1 122 ? -44.018 -68.418 -40.377 1.00 50.97 122 SER A CA 1
ATOM 916 C C . SER A 1 122 ? -45.253 -68.830 -39.562 1.00 50.97 122 SER A C 1
ATOM 918 O O . SER A 1 122 ? -45.241 -68.661 -38.345 1.00 50.97 122 SER A O 1
ATOM 920 N N . ASN A 1 123 ? -46.293 -69.285 -40.278 1.00 49.81 123 ASN A N 1
ATOM 921 C CA . ASN A 1 123 ? -47.656 -69.647 -39.836 1.00 49.81 123 ASN A CA 1
ATOM 922 C C . ASN A 1 123 ? -47.757 -70.512 -38.575 1.00 49.81 123 ASN A C 1
ATOM 924 O O . ASN A 1 123 ? -46.966 -71.474 -38.459 1.00 49.81 123 ASN A O 1
#

Solvent-accessible surface area (backbone atoms only — not comparable to full-atom values): 8444 Å² total; per-residue (Å²): 136,87,86,68,67,46,73,47,80,48,76,30,62,23,75,84,33,64,65,58,10,50,52,49,45,52,56,58,46,54,74,83,46,62,63,71,76,50,75,45,79,77,46,77,51,68,46,71,55,95,95,36,81,63,31,25,35,39,36,32,37,41,33,24,52,64,81,87,83,83,77,84,82,86,69,83,80,73,76,89,71,88,75,80,81,86,79,81,84,82,65,88,82,64,81,76,82,80,72,77,89,67,82,76,76,81,70,91,78,73,91,70,84,78,82,90,84,81,88,83,88,80,136

Secondary structure (DSSP, 8-state):
----EEEEEEEEEESS-HHHHHHHHHHHHHHH---EEEEEEEEEEEEEETTEEEEEEEEEEEEEE-------------------S------TT-----S--PPPP-------PPPP--PPP--

Radius of gyration: 33.69 Å; Cα contacts (8 Å, |Δi|>4): 125; chains: 1; bounding box: 82×79×73 Å